Protein AF-A0A7Y5CW93-F1 (afdb_monomer_lite)

Foldseek 3Di:
DVVVVVVVVVVVVVVQAQFQVLLLVLLVLLLVLLVCQLPVCCVPPVVVLVVVCVVDVPPSVPDDPVRSVVVNVVSNVVSVVSNVVSVVSRVCRNGVVDDDPVVLVVQLCVLQVVLVVCCVVPVPPDCSSVSSNSSSVSSVVD

Secondary structure (DSSP, 8-state):
-HHHHHHHHHHHHHHTT---HHHHHHHHHHHHHHHHHHHHHIIIIIHHHHHHHHH-TTTTTTS-HHHHHHHHHHHHHHHHHHHHHHHHHHHHHH-TT---HHHHHHHHHHHHHHHHHHHHHHTT-STHHHHHHHHHHHHHH-

pLDDT: mean 85.96, std 14.73, range [50.88, 98.44]

Sequence (142 aa):
MGLLLTHEAANARWRASSMNSLLLAASVAAAVLGIAHSIIGDLLIFKPLRQKQAENDDALRILSRRRWAAIWSTWHLLTIFGFGIAGVLFVLALNPAATYPDLKLPLVAAFAIGGVFWVYGTAGKHPAWIILLGIAALLWQA

Radius of gyration: 21.57 Å; chains: 1; bounding box: 55×24×68 Å

Structure (mmCIF, N/CA/C/O backbone):
data_AF-A0A7Y5CW93-F1
#
_entry.id   AF-A0A7Y5CW93-F1
#
loop_
_atom_site.group_PDB
_atom_site.id
_atom_site.type_symbol
_atom_site.label_atom_id
_atom_site.label_alt_id
_atom_site.label_comp_id
_atom_site.label_asym_id
_atom_site.label_entity_id
_atom_site.label_seq_id
_atom_site.pdbx_PDB_ins_code
_atom_site.Cartn_x
_atom_site.Cartn_y
_atom_site.Cartn_z
_atom_site.occupancy
_atom_site.B_iso_or_equiv
_atom_site.auth_seq_id
_atom_site.auth_comp_id
_atom_site.auth_asym_id
_atom_site.auth_atom_id
_atom_site.pdbx_PDB_model_num
ATOM 1 N N . MET A 1 1 ? 34.605 4.562 -39.626 1.00 55.25 1 MET A N 1
ATOM 2 C CA . MET A 1 1 ? 34.431 3.790 -38.374 1.00 55.25 1 MET A CA 1
ATOM 3 C C . MET A 1 1 ? 33.986 4.649 -37.181 1.00 55.25 1 MET A C 1
ATOM 5 O O . MET A 1 1 ? 33.127 4.197 -36.445 1.00 55.25 1 MET A O 1
ATOM 9 N N . GLY A 1 2 ? 34.475 5.888 -37.002 1.00 55.47 2 GLY A N 1
ATOM 10 C CA . GLY A 1 2 ? 34.081 6.752 -35.867 1.00 55.47 2 GLY A CA 1
ATOM 11 C C . GLY A 1 2 ? 32.647 7.315 -35.884 1.00 55.47 2 GLY A C 1
ATOM 12 O O . GLY A 1 2 ? 32.086 7.556 -34.823 1.00 55.47 2 GLY A O 1
ATOM 13 N N . LEU A 1 3 ? 32.023 7.471 -37.060 1.00 55.22 3 LEU A N 1
ATOM 14 C CA . LEU A 1 3 ? 30.657 8.017 -37.184 1.00 55.22 3 LEU A CA 1
ATOM 15 C C . LEU A 1 3 ? 29.549 7.015 -36.792 1.00 55.22 3 LEU A C 1
ATOM 17 O O . LEU A 1 3 ? 28.457 7.419 -36.414 1.00 55.22 3 LEU A O 1
ATOM 21 N N . LEU A 1 4 ? 29.827 5.708 -36.871 1.00 56.00 4 LEU A N 1
ATOM 22 C CA . LEU A 1 4 ? 28.892 4.656 -36.443 1.00 56.00 4 LEU A CA 1
ATOM 23 C C . LEU A 1 4 ? 28.842 4.545 -34.910 1.00 56.00 4 LEU A C 1
ATOM 25 O O . LEU A 1 4 ? 27.767 4.384 -34.340 1.00 56.00 4 LEU A O 1
ATOM 29 N N . LEU A 1 5 ? 29.985 4.745 -34.242 1.00 57.53 5 LEU A N 1
ATOM 30 C CA . LEU A 1 5 ? 30.100 4.691 -32.781 1.00 57.53 5 LEU A CA 1
ATOM 31 C C . LEU A 1 5 ? 29.331 5.826 -32.080 1.00 57.53 5 LEU A C 1
ATOM 33 O O . LEU A 1 5 ? 28.777 5.623 -31.001 1.00 57.53 5 LEU A O 1
ATOM 37 N N . THR A 1 6 ? 29.249 7.016 -32.685 1.00 60.75 6 THR A N 1
ATOM 38 C CA . THR A 1 6 ? 28.519 8.155 -32.100 1.00 60.75 6 THR A CA 1
ATOM 39 C C . THR A 1 6 ? 27.004 8.020 -32.241 1.00 60.75 6 THR A C 1
ATOM 41 O O . THR A 1 6 ? 26.276 8.399 -31.323 1.00 60.75 6 THR A O 1
ATOM 44 N N . HIS A 1 7 ? 26.515 7.441 -33.342 1.00 55.84 7 HIS A N 1
ATOM 45 C CA . HIS A 1 7 ? 25.090 7.160 -33.522 1.00 55.84 7 HIS A CA 1
ATOM 46 C C . HIS A 1 7 ? 24.601 6.032 -32.606 1.00 55.84 7 HIS A C 1
ATOM 48 O O . HIS A 1 7 ? 23.519 6.155 -32.034 1.00 55.84 7 HIS A O 1
ATOM 54 N N . GLU A 1 8 ? 25.391 4.977 -32.389 1.00 55.97 8 GLU A N 1
ATOM 55 C CA . GLU A 1 8 ? 25.050 3.930 -31.415 1.00 55.97 8 GLU A CA 1
ATOM 56 C C . GLU A 1 8 ? 25.049 4.453 -29.974 1.00 55.97 8 GLU A C 1
ATOM 58 O O . GLU A 1 8 ? 24.104 4.187 -29.233 1.00 55.97 8 GLU A O 1
ATOM 63 N N . ALA A 1 9 ? 26.035 5.270 -29.592 1.00 58.19 9 ALA A N 1
ATOM 64 C CA . ALA A 1 9 ? 26.090 5.880 -28.263 1.00 58.19 9 ALA A CA 1
ATOM 65 C C . ALA A 1 9 ? 24.943 6.880 -28.017 1.00 58.19 9 ALA A C 1
ATOM 67 O O . ALA A 1 9 ? 24.362 6.915 -26.931 1.00 58.19 9 ALA A O 1
ATOM 68 N N . ALA A 1 10 ? 24.569 7.673 -29.028 1.00 56.56 10 ALA A N 1
ATOM 69 C CA . ALA A 1 10 ? 23.422 8.572 -28.945 1.00 56.56 10 ALA A CA 1
ATOM 70 C C . ALA A 1 10 ? 22.101 7.792 -28.848 1.00 56.56 10 ALA A C 1
ATOM 72 O O . ALA A 1 10 ? 21.273 8.097 -27.993 1.00 56.56 10 ALA A O 1
ATOM 73 N N . ASN A 1 11 ? 21.926 6.742 -29.655 1.00 55.16 11 ASN A N 1
ATOM 74 C CA . ASN A 1 11 ? 20.743 5.880 -29.612 1.00 55.16 11 ASN A CA 1
ATOM 75 C C . ASN A 1 11 ? 20.630 5.100 -28.290 1.00 55.16 11 ASN A C 1
ATOM 77 O O . ASN A 1 11 ? 19.526 4.932 -27.774 1.00 55.16 11 ASN A O 1
ATOM 81 N N . ALA A 1 12 ? 21.751 4.670 -27.705 1.00 54.34 12 ALA A N 1
ATOM 82 C CA . ALA A 1 12 ? 21.791 4.065 -26.374 1.00 54.34 12 ALA A CA 1
ATOM 83 C C . ALA A 1 12 ? 21.365 5.059 -25.279 1.00 54.34 12 ALA A C 1
ATOM 85 O O . ALA A 1 12 ? 20.609 4.694 -24.382 1.00 54.34 12 ALA A O 1
ATOM 86 N N . ARG A 1 13 ? 21.763 6.334 -25.391 1.00 52.81 13 ARG A N 1
ATOM 87 C CA . ARG A 1 13 ? 21.384 7.399 -24.448 1.00 52.81 13 ARG A CA 1
ATOM 88 C C . ARG A 1 13 ? 19.885 7.730 -24.476 1.00 52.81 13 ARG A C 1
ATOM 90 O O . ARG A 1 13 ? 19.312 7.964 -23.419 1.00 52.81 13 ARG A O 1
ATOM 97 N N . TRP A 1 14 ? 19.239 7.707 -25.646 1.00 52.69 14 TRP A N 1
ATOM 98 C CA . TRP A 1 14 ? 17.784 7.916 -25.770 1.00 52.69 14 TRP A CA 1
ATOM 99 C C . TRP A 1 14 ? 16.955 6.681 -25.376 1.00 52.69 14 TRP A C 1
ATOM 101 O O . TRP A 1 14 ? 15.855 6.815 -24.847 1.00 52.69 14 TRP A O 1
ATOM 111 N N . ARG A 1 15 ? 17.481 5.465 -25.580 1.00 51.09 15 ARG A N 1
ATOM 112 C CA . ARG A 1 15 ? 16.871 4.228 -25.049 1.00 51.09 15 ARG A CA 1
ATOM 113 C C . ARG A 1 15 ? 16.993 4.129 -23.526 1.00 51.09 15 ARG A C 1
ATOM 115 O O . ARG A 1 15 ? 16.114 3.569 -22.884 1.00 51.09 15 ARG A O 1
ATOM 122 N N . ALA A 1 16 ? 18.042 4.713 -22.948 1.00 52.28 16 ALA A N 1
ATOM 123 C CA . ALA A 1 16 ? 18.225 4.797 -21.502 1.00 52.28 16 ALA A CA 1
ATOM 124 C C . ALA A 1 16 ? 17.276 5.799 -20.811 1.00 52.28 16 ALA A C 1
ATOM 126 O O . ALA A 1 16 ? 17.169 5.773 -19.589 1.00 52.28 16 ALA A O 1
ATOM 127 N N . SER A 1 17 ? 16.583 6.673 -21.554 1.00 56.28 17 SER A N 1
ATOM 128 C CA . SER A 1 17 ? 15.804 7.781 -20.977 1.00 56.28 17 SER A CA 1
ATOM 129 C C . SER A 1 17 ? 14.296 7.539 -20.853 1.00 56.28 17 SER A C 1
ATOM 131 O O . SER A 1 17 ? 13.582 8.416 -20.371 1.00 56.28 17 SER A O 1
ATOM 133 N N . SER A 1 18 ? 13.769 6.391 -21.285 1.00 70.00 18 SER A N 1
ATOM 134 C CA . SER A 1 18 ? 12.336 6.101 -21.149 1.00 70.00 18 SER A CA 1
ATOM 135 C C . SER A 1 18 ? 12.049 5.424 -19.809 1.00 70.00 18 SER A C 1
ATOM 137 O O . SER A 1 18 ? 12.299 4.229 -19.666 1.00 70.00 18 SER A O 1
ATOM 139 N N . MET A 1 19 ? 11.521 6.180 -18.839 1.00 82.06 19 MET A N 1
ATOM 140 C CA . MET A 1 19 ? 11.039 5.640 -17.558 1.00 82.06 19 MET A CA 1
ATOM 141 C C . MET A 1 19 ? 10.114 4.437 -17.780 1.00 82.06 19 MET A C 1
ATOM 143 O O . MET A 1 19 ? 9.292 4.447 -18.701 1.00 82.06 19 MET A O 1
ATOM 147 N N . ASN A 1 20 ? 10.193 3.425 -16.915 1.00 91.50 20 ASN A N 1
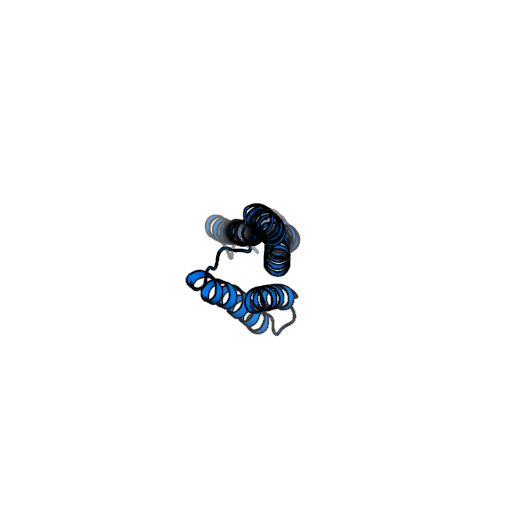ATOM 148 C CA . ASN A 1 20 ? 9.257 2.305 -16.968 1.00 91.50 20 ASN A CA 1
ATOM 149 C C . ASN A 1 20 ? 7.871 2.787 -16.498 1.00 91.50 20 ASN A C 1
ATOM 151 O O . ASN A 1 20 ? 7.622 2.975 -15.305 1.00 91.50 20 ASN A O 1
ATOM 155 N N . SER A 1 21 ? 6.973 3.014 -17.458 1.00 93.56 21 SER A N 1
ATOM 156 C CA . SER A 1 21 ? 5.640 3.575 -17.221 1.00 93.56 21 SER A CA 1
ATOM 157 C C . SER A 1 21 ? 4.749 2.668 -16.370 1.00 93.56 21 SER A C 1
ATOM 159 O O . SER A 1 21 ? 3.934 3.178 -15.602 1.00 93.56 21 SER A O 1
ATOM 161 N N . LEU A 1 22 ? 4.929 1.345 -16.445 1.00 95.06 22 LEU A N 1
ATOM 162 C CA . LEU A 1 22 ? 4.184 0.377 -15.637 1.00 95.06 22 LEU A CA 1
ATOM 163 C C . LEU A 1 22 ? 4.616 0.434 -14.168 1.00 95.06 22 LEU A C 1
ATOM 165 O O . LEU A 1 22 ? 3.762 0.504 -13.284 1.00 95.06 22 LEU A O 1
ATOM 169 N N . LEU A 1 23 ? 5.927 0.490 -13.900 1.00 95.25 23 LEU A N 1
ATOM 170 C CA . LEU A 1 23 ? 6.455 0.681 -12.543 1.00 95.25 23 LEU A CA 1
ATOM 171 C C . LEU A 1 23 ? 6.063 2.043 -11.967 1.00 95.25 23 LEU A C 1
ATOM 173 O O . LEU A 1 23 ? 5.707 2.135 -10.792 1.00 95.25 23 LEU A O 1
ATOM 177 N N . LEU A 1 24 ? 6.067 3.093 -12.792 1.00 96.62 24 LEU A N 1
ATOM 178 C CA . LEU A 1 24 ? 5.610 4.416 -12.376 1.00 96.62 24 LEU A CA 1
ATOM 179 C C . LEU A 1 24 ? 4.121 4.399 -12.008 1.00 96.62 24 LEU A C 1
ATOM 181 O O . LEU A 1 24 ? 3.744 4.914 -10.957 1.00 96.62 24 LEU A O 1
ATOM 185 N N . ALA A 1 25 ? 3.277 3.774 -12.832 1.00 97.44 25 ALA A N 1
ATOM 186 C CA . ALA A 1 25 ? 1.855 3.626 -12.542 1.00 97.44 25 ALA A CA 1
ATOM 187 C C . ALA A 1 25 ? 1.624 2.826 -11.249 1.00 97.44 25 ALA A C 1
ATOM 189 O O . ALA A 1 25 ? 0.827 3.241 -10.408 1.00 97.44 25 ALA A O 1
ATOM 190 N N . ALA A 1 26 ? 2.366 1.731 -11.046 1.00 97.50 26 ALA A N 1
ATOM 191 C CA . ALA A 1 26 ? 2.312 0.932 -9.823 1.00 97.50 26 ALA A CA 1
ATOM 192 C C . ALA A 1 26 ? 2.742 1.744 -8.588 1.00 97.50 26 ALA A C 1
ATOM 194 O O . ALA A 1 26 ? 2.074 1.696 -7.555 1.00 97.50 26 ALA A O 1
ATOM 195 N N . SER A 1 27 ? 3.807 2.543 -8.707 1.00 97.94 27 SER A N 1
ATOM 196 C CA . SER A 1 27 ? 4.274 3.465 -7.667 1.00 97.94 27 SER A CA 1
ATOM 197 C C . SER A 1 27 ? 3.201 4.485 -7.283 1.00 97.94 27 SER A C 1
ATOM 199 O O . SER A 1 27 ? 2.903 4.665 -6.102 1.00 97.94 27 SER A O 1
ATOM 201 N N . VAL A 1 28 ? 2.600 5.154 -8.271 1.00 98.12 28 VAL A N 1
ATOM 202 C CA . VAL A 1 28 ? 1.550 6.156 -8.035 1.00 98.12 28 VAL A CA 1
ATOM 203 C C . VAL A 1 28 ? 0.325 5.508 -7.394 1.00 98.12 28 VAL A C 1
ATOM 205 O O . VAL A 1 28 ? -0.187 6.023 -6.402 1.00 98.12 28 VAL A O 1
ATOM 208 N N . ALA A 1 29 ? -0.113 4.355 -7.901 1.00 97.88 29 ALA A N 1
ATOM 209 C CA . ALA A 1 29 ? -1.236 3.619 -7.333 1.00 97.88 29 ALA A CA 1
ATOM 210 C C . ALA A 1 29 ? -0.975 3.201 -5.875 1.00 97.88 29 ALA A C 1
ATOM 212 O O . ALA A 1 29 ? -1.852 3.372 -5.028 1.00 97.88 29 ALA A O 1
ATOM 213 N N . ALA A 1 30 ? 0.233 2.722 -5.554 1.00 97.81 30 ALA A N 1
ATOM 214 C CA . ALA A 1 30 ? 0.625 2.378 -4.187 1.00 97.81 30 ALA A CA 1
ATOM 215 C C . ALA A 1 30 ? 0.627 3.604 -3.255 1.00 97.81 30 ALA A C 1
ATOM 217 O O . ALA A 1 30 ? 0.123 3.526 -2.134 1.00 97.81 30 ALA A O 1
ATOM 218 N N . ALA A 1 31 ? 1.126 4.753 -3.726 1.00 97.81 31 ALA A N 1
ATOM 219 C CA . ALA A 1 31 ? 1.115 5.997 -2.959 1.00 97.81 31 ALA A CA 1
ATOM 220 C C . ALA A 1 31 ? -0.318 6.490 -2.691 1.00 97.81 31 ALA A C 1
ATOM 222 O O . ALA A 1 31 ? -0.665 6.804 -1.553 1.00 97.81 31 ALA A O 1
ATOM 223 N N . VAL A 1 32 ? -1.177 6.498 -3.717 1.00 96.81 32 VAL A N 1
ATOM 224 C CA . VAL A 1 32 ? -2.595 6.872 -3.587 1.00 96.81 32 VAL A CA 1
ATOM 225 C C . VAL A 1 32 ? -3.322 5.934 -2.626 1.00 96.81 32 VAL A C 1
ATOM 227 O O . VAL A 1 32 ? -4.081 6.403 -1.778 1.00 96.81 32 VAL A O 1
ATOM 230 N N . LEU A 1 33 ? -3.062 4.626 -2.704 1.00 96.06 33 LEU A N 1
ATOM 231 C CA . LEU A 1 33 ? -3.624 3.653 -1.772 1.00 96.06 33 LEU A CA 1
ATOM 232 C C . LEU A 1 33 ? -3.205 3.949 -0.325 1.00 96.06 33 LEU A C 1
ATOM 234 O O . LEU A 1 33 ? -4.052 3.900 0.564 1.00 96.06 33 LEU A O 1
ATOM 238 N N . GLY A 1 34 ? -1.936 4.294 -0.088 1.00 94.75 34 GLY A N 1
ATOM 239 C CA . GLY A 1 34 ? -1.444 4.700 1.231 1.00 94.75 34 GLY A CA 1
ATOM 240 C C . GLY A 1 34 ? -2.145 5.954 1.764 1.00 94.75 34 GLY A C 1
ATOM 241 O O . GLY A 1 34 ? -2.611 5.968 2.904 1.00 94.75 34 GLY A O 1
ATOM 242 N N . ILE A 1 35 ? -2.300 6.985 0.925 1.00 94.75 35 ILE A N 1
ATOM 243 C CA . ILE A 1 35 ? -3.036 8.213 1.275 1.00 94.75 35 ILE A CA 1
ATOM 244 C C . ILE A 1 35 ? -4.483 7.878 1.647 1.00 94.75 35 ILE A C 1
ATOM 246 O O . ILE A 1 35 ? -4.963 8.284 2.707 1.00 94.75 35 ILE A O 1
ATOM 250 N N . ALA A 1 36 ? -5.166 7.111 0.794 1.00 94.56 36 ALA A N 1
ATOM 251 C CA . ALA A 1 36 ? -6.544 6.700 1.015 1.00 94.56 36 ALA A CA 1
ATOM 252 C C . ALA A 1 36 ? -6.683 5.887 2.308 1.00 94.56 36 ALA A C 1
ATOM 254 O O . ALA A 1 36 ? -7.570 6.178 3.104 1.00 94.56 36 ALA A O 1
ATOM 255 N N . HIS A 1 37 ? -5.788 4.928 2.562 1.00 92.88 37 HIS A N 1
ATOM 256 C CA . HIS A 1 37 ? -5.790 4.132 3.788 1.00 92.88 37 HIS A CA 1
ATOM 257 C C . HIS A 1 37 ? -5.701 5.034 5.024 1.00 92.88 37 HIS A C 1
ATOM 259 O O . HIS A 1 37 ? -6.573 4.969 5.889 1.00 92.88 37 HIS A O 1
ATOM 265 N N . SER A 1 38 ? -4.724 5.942 5.072 1.00 93.62 38 SER A N 1
ATOM 266 C CA . SER A 1 38 ? -4.512 6.834 6.216 1.00 93.62 38 SER A CA 1
ATOM 267 C C . SER A 1 38 ? -5.684 7.795 6.455 1.00 93.62 38 SER A C 1
ATOM 269 O O . SER A 1 38 ? -6.203 7.866 7.568 1.00 93.62 38 SER A O 1
ATOM 271 N N . ILE A 1 39 ? -6.143 8.497 5.411 1.00 94.75 39 ILE A N 1
ATOM 272 C CA . ILE A 1 39 ? -7.178 9.536 5.537 1.00 94.75 39 ILE A CA 1
ATOM 273 C C . ILE A 1 39 ? -8.557 8.916 5.779 1.00 94.75 39 ILE A C 1
ATOM 275 O O . ILE A 1 39 ? -9.257 9.306 6.713 1.00 94.75 39 ILE A O 1
ATOM 279 N N . ILE A 1 40 ? -8.962 7.949 4.952 1.00 92.56 40 ILE A N 1
ATOM 280 C CA . ILE A 1 40 ? -10.309 7.366 5.026 1.00 92.56 40 ILE A CA 1
ATOM 281 C C . ILE A 1 40 ? -10.477 6.599 6.337 1.00 92.56 40 ILE A C 1
ATOM 283 O O . ILE A 1 40 ? -11.520 6.706 6.977 1.00 92.56 40 ILE A O 1
ATOM 287 N N . GLY A 1 41 ? -9.449 5.872 6.779 1.00 88.19 41 GLY A N 1
ATOM 288 C CA . GLY A 1 41 ? -9.492 5.164 8.054 1.00 88.19 41 GLY A CA 1
ATOM 289 C C . GLY A 1 41 ? -9.652 6.088 9.252 1.00 88.19 41 GLY A C 1
ATOM 290 O O . GLY A 1 41 ? -10.493 5.832 10.115 1.00 88.19 41 GLY A O 1
ATOM 291 N N . ASP A 1 42 ? -8.894 7.187 9.302 1.00 92.88 42 ASP A N 1
ATOM 292 C CA . ASP A 1 42 ? -9.021 8.133 10.412 1.00 92.88 42 ASP A CA 1
ATOM 293 C C . ASP A 1 42 ? -10.399 8.807 10.418 1.00 92.88 42 ASP A C 1
ATOM 295 O O . ASP A 1 42 ? -11.043 8.872 11.464 1.00 92.88 42 ASP A O 1
ATOM 299 N N . LEU A 1 43 ? -10.912 9.206 9.251 1.00 92.94 43 LEU A N 1
ATOM 300 C CA . LEU A 1 43 ? -12.218 9.859 9.137 1.00 92.94 43 LEU A CA 1
ATOM 301 C C . LEU A 1 43 ? -13.405 8.931 9.420 1.00 92.94 43 LEU A C 1
ATOM 303 O O . LEU A 1 43 ? -14.353 9.363 10.074 1.00 92.94 43 LEU A O 1
ATOM 307 N N . LEU A 1 44 ? -13.382 7.690 8.925 1.00 90.12 44 LEU A N 1
ATOM 308 C CA . LEU A 1 44 ? -14.526 6.774 9.014 1.00 90.12 44 LEU A CA 1
ATOM 309 C C . LEU A 1 44 ? -14.507 5.891 10.262 1.00 90.12 44 LEU A C 1
ATOM 311 O O . LEU A 1 44 ? -15.570 5.506 10.745 1.00 90.12 44 LEU A O 1
ATOM 315 N N . ILE A 1 45 ? -13.325 5.551 10.781 1.00 88.56 45 ILE A N 1
ATOM 316 C CA . ILE A 1 45 ? -13.183 4.586 11.877 1.00 88.56 45 ILE A CA 1
ATOM 317 C C . ILE A 1 45 ? -12.746 5.308 13.146 1.00 88.56 45 ILE A C 1
ATOM 319 O O . ILE A 1 45 ? -13.475 5.339 14.136 1.00 88.56 45 ILE A O 1
ATOM 323 N N . PHE A 1 46 ? -11.564 5.921 13.141 1.00 89.06 46 PHE A N 1
ATOM 324 C CA . PHE A 1 46 ? -10.947 6.362 14.391 1.00 89.06 46 PHE A CA 1
ATOM 325 C C . PHE A 1 46 ? -11.554 7.642 14.958 1.00 89.06 46 PHE A C 1
ATOM 327 O O . PHE A 1 46 ? -11.751 7.731 16.171 1.00 89.06 46 PHE A O 1
ATOM 334 N N . LYS A 1 47 ? -11.888 8.626 14.119 1.00 88.38 47 LYS A N 1
ATOM 335 C CA . LYS A 1 47 ? -12.507 9.880 14.557 1.00 88.38 47 LYS A CA 1
ATOM 336 C C . LYS A 1 47 ? -13.894 9.652 15.182 1.00 88.38 47 LYS A C 1
ATOM 338 O O . LYS A 1 47 ? -14.062 10.095 16.320 1.00 88.38 47 LYS A O 1
ATOM 343 N N . PRO A 1 48 ? -14.839 8.917 14.558 1.00 87.06 48 PRO A N 1
ATOM 344 C CA . PRO A 1 48 ? -16.140 8.650 15.173 1.00 87.06 48 PRO A CA 1
ATOM 345 C C . PRO A 1 48 ? -16.029 7.827 16.459 1.00 87.06 48 PRO A C 1
ATOM 347 O O . PRO A 1 48 ? -16.730 8.101 17.430 1.00 87.06 48 PRO A O 1
ATOM 350 N N . LEU A 1 49 ? -15.123 6.842 16.507 1.00 82.12 49 LEU A N 1
ATOM 351 C CA . LEU A 1 49 ? -14.915 6.031 17.712 1.00 82.12 49 LEU A CA 1
ATOM 352 C C . LEU A 1 49 ? -14.365 6.856 18.880 1.00 82.12 49 LEU A C 1
ATOM 354 O O . LEU A 1 49 ? -14.810 6.681 20.010 1.00 82.12 49 LEU A O 1
ATOM 358 N N . ARG A 1 50 ? -13.438 7.779 18.611 1.00 83.62 50 ARG A N 1
ATOM 359 C CA . ARG A 1 50 ? -12.863 8.681 19.619 1.00 83.62 50 ARG A CA 1
ATOM 360 C C . ARG A 1 50 ? -13.902 9.650 20.180 1.00 83.62 50 ARG A C 1
ATOM 362 O O . ARG A 1 50 ? -13.904 9.897 21.379 1.00 83.62 50 ARG A O 1
ATOM 369 N N . GLN A 1 51 ? -14.775 10.176 19.318 1.00 83.12 51 GLN A N 1
ATOM 370 C CA . GLN A 1 51 ? -15.888 11.039 19.727 1.00 83.12 51 GLN A CA 1
ATOM 371 C C . GLN A 1 51 ? -16.856 10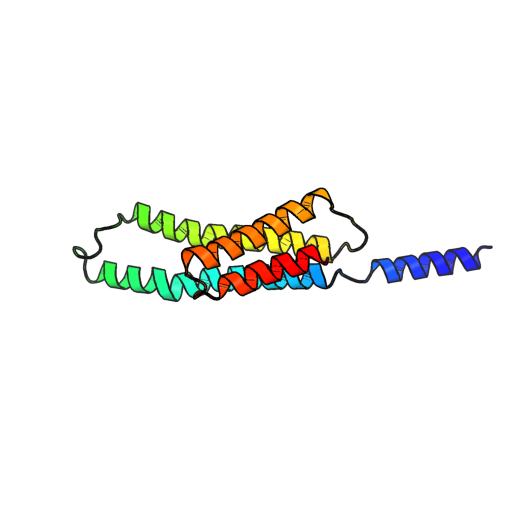.275 20.633 1.00 83.12 51 GLN A C 1
ATOM 373 O O . GLN A 1 51 ? -17.102 10.698 21.757 1.00 83.12 51 GLN A O 1
ATOM 378 N N . LYS A 1 52 ? -17.293 9.081 20.215 1.00 77.50 52 LYS A N 1
ATOM 379 C CA . LYS A 1 52 ? -18.188 8.256 21.034 1.00 77.50 52 LYS A CA 1
ATOM 380 C C . LYS A 1 52 ? -17.556 7.807 22.358 1.00 77.50 52 LYS A C 1
ATOM 382 O O . LYS A 1 52 ? -18.265 7.727 23.355 1.00 77.50 52 LYS A O 1
ATOM 387 N N . GLN A 1 53 ? -16.249 7.519 22.391 1.00 74.06 53 GLN A N 1
ATOM 388 C CA . GLN A 1 53 ? -15.533 7.190 23.635 1.00 74.06 53 GLN A CA 1
ATOM 389 C C . GLN A 1 53 ? -15.514 8.361 24.619 1.00 74.06 53 GLN A C 1
ATOM 391 O O . GLN A 1 53 ? -15.608 8.134 25.817 1.00 74.06 53 GLN A O 1
ATOM 396 N N . ALA A 1 54 ? -15.395 9.596 24.127 1.00 72.44 54 ALA A N 1
ATOM 397 C CA . ALA A 1 54 ? -15.438 10.783 24.975 1.00 72.44 54 ALA A CA 1
ATOM 398 C C . ALA A 1 54 ? -16.846 11.055 25.539 1.00 72.44 54 ALA A C 1
ATOM 400 O O . ALA A 1 54 ? -16.965 11.645 26.607 1.00 72.44 54 ALA A O 1
ATOM 401 N N . GLU A 1 55 ? -17.897 10.630 24.831 1.00 74.38 55 GLU A N 1
ATOM 402 C CA . GLU A 1 55 ? -19.302 10.846 25.207 1.00 74.38 55 GLU A CA 1
ATOM 403 C C . GLU A 1 55 ? -19.881 9.751 26.124 1.00 74.38 55 GLU A C 1
ATOM 405 O O . GLU A 1 55 ? -20.784 10.034 26.905 1.00 74.38 55 GLU A O 1
ATOM 410 N N . ASN A 1 56 ? -19.398 8.504 26.039 1.00 65.50 56 ASN A N 1
ATOM 411 C CA . ASN A 1 56 ? -19.905 7.358 26.808 1.00 65.50 56 ASN A CA 1
ATOM 412 C C . ASN A 1 56 ? -18.752 6.487 27.339 1.00 65.50 56 ASN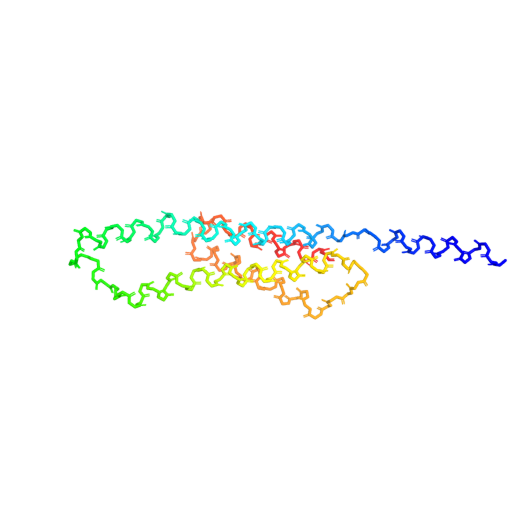 A C 1
ATOM 414 O O . ASN A 1 56 ? -18.358 5.503 26.702 1.00 65.50 56 ASN A O 1
ATOM 418 N N . ASP A 1 57 ? -18.238 6.836 28.521 1.00 61.12 57 ASP A N 1
ATOM 419 C CA . ASP A 1 57 ? -17.072 6.191 29.152 1.00 61.12 57 ASP A CA 1
ATOM 420 C C . ASP A 1 57 ? -17.304 4.684 29.442 1.00 61.12 57 ASP A C 1
ATOM 422 O O . ASP A 1 57 ? -16.403 3.854 29.299 1.00 61.12 57 ASP A O 1
ATOM 426 N N . ASP A 1 58 ? -18.549 4.284 29.732 1.00 60.25 58 ASP A N 1
ATOM 427 C CA . ASP A 1 58 ? -18.884 2.891 30.065 1.00 60.25 58 ASP A CA 1
ATOM 428 C C . ASP A 1 58 ? -19.169 1.995 28.843 1.00 60.25 58 ASP A C 1
ATOM 430 O O . ASP A 1 58 ? -18.816 0.813 28.843 1.00 60.25 58 ASP A O 1
ATOM 434 N N . ALA A 1 59 ? -19.759 2.527 27.764 1.00 50.88 59 ALA A N 1
ATOM 435 C CA . ALA A 1 59 ? -20.226 1.717 26.627 1.00 50.88 59 ALA A CA 1
ATOM 436 C C . ALA A 1 59 ? -19.110 1.314 25.639 1.00 50.88 59 ALA A C 1
ATOM 438 O O . ALA A 1 59 ? -19.252 0.338 24.902 1.00 50.88 59 ALA A O 1
ATOM 439 N N . LEU A 1 60 ? -17.982 2.038 25.621 1.00 56.19 60 LEU A N 1
ATOM 440 C CA . LEU A 1 60 ? -16.832 1.765 24.741 1.00 56.19 60 LEU A CA 1
ATOM 441 C C . LEU A 1 60 ? -15.588 1.256 25.484 1.00 56.19 60 LEU A C 1
ATOM 443 O O . LEU A 1 60 ? -14.507 1.147 24.895 1.00 56.19 60 LEU A O 1
ATOM 447 N N . ARG A 1 61 ? -15.745 0.833 26.745 1.00 63.00 61 ARG A N 1
ATOM 448 C CA . ARG A 1 61 ? -14.687 0.234 27.580 1.00 63.00 61 ARG A CA 1
ATOM 449 C C . ARG A 1 61 ? -14.189 -1.143 27.109 1.00 63.00 61 ARG A C 1
ATOM 451 O O . ARG A 1 61 ? -13.426 -1.799 27.815 1.00 63.00 61 ARG A O 1
ATOM 458 N N . ILE A 1 62 ? -14.583 -1.581 25.910 1.00 66.75 62 ILE A N 1
ATOM 459 C CA . ILE A 1 62 ? -14.163 -2.842 25.278 1.00 66.75 62 ILE A CA 1
ATOM 460 C C . ILE A 1 62 ? -12.655 -2.826 24.961 1.00 66.75 62 ILE A C 1
ATOM 462 O O . ILE A 1 62 ? -11.987 -3.860 25.032 1.00 66.75 62 ILE A O 1
ATOM 466 N N . LEU A 1 63 ? -12.084 -1.653 24.655 1.00 73.94 63 LEU A N 1
ATOM 467 C CA . LEU A 1 63 ? -10.659 -1.496 24.361 1.00 73.94 63 LEU A CA 1
ATOM 468 C C . LEU A 1 63 ? -10.010 -0.433 25.250 1.00 73.94 63 LEU A C 1
ATOM 470 O O . LEU A 1 63 ? -10.382 0.736 25.219 1.00 73.94 63 LEU A O 1
ATOM 474 N N . SER A 1 64 ? -8.968 -0.823 25.990 1.00 81.75 64 SER A N 1
ATOM 475 C CA . SER A 1 64 ? -8.155 0.139 26.735 1.00 81.75 64 SER A CA 1
ATOM 476 C C . SER A 1 64 ? -7.482 1.141 25.792 1.00 81.75 64 SER A C 1
ATOM 478 O O . SER A 1 64 ? -7.123 0.803 24.659 1.00 81.75 64 SER A O 1
ATOM 480 N N . ARG A 1 65 ? -7.220 2.358 26.287 1.00 81.25 65 ARG A N 1
ATOM 481 C CA . ARG A 1 65 ? -6.543 3.431 25.533 1.00 81.25 65 ARG A CA 1
ATOM 482 C C . ARG A 1 65 ? -5.255 2.963 24.849 1.00 81.25 65 ARG A C 1
ATOM 484 O O . ARG A 1 65 ? -4.970 3.360 23.725 1.00 81.25 65 ARG A O 1
ATOM 491 N N . ARG A 1 66 ? -4.494 2.076 25.505 1.00 85.19 66 ARG A N 1
ATOM 492 C CA . ARG A 1 66 ? -3.262 1.491 24.955 1.00 85.19 66 ARG A CA 1
ATOM 493 C C . ARG A 1 66 ? -3.529 0.583 23.754 1.00 85.19 66 ARG A C 1
ATOM 495 O O . ARG A 1 66 ? -2.822 0.690 22.758 1.00 85.19 66 ARG A O 1
ATOM 502 N N . ARG A 1 67 ? -4.525 -0.306 23.833 1.00 86.50 67 ARG A N 1
ATOM 503 C CA . ARG A 1 67 ? -4.890 -1.185 22.708 1.00 86.50 67 ARG A CA 1
ATOM 504 C C . ARG A 1 67 ? -5.439 -0.369 21.543 1.00 86.50 67 ARG A C 1
ATOM 506 O O . ARG A 1 67 ? -5.107 -0.652 20.401 1.00 86.50 67 ARG A O 1
ATOM 513 N N . TRP A 1 68 ? -6.209 0.676 21.841 1.00 85.50 68 TRP A N 1
ATOM 514 C CA . TRP A 1 68 ? -6.724 1.589 20.827 1.00 85.50 68 TRP A CA 1
ATOM 515 C C . TRP A 1 68 ? -5.582 2.305 20.098 1.00 85.50 68 TRP A C 1
ATOM 517 O O . TRP A 1 68 ? -5.523 2.277 18.872 1.00 85.50 68 TRP A O 1
ATOM 527 N N . ALA A 1 69 ? -4.621 2.853 20.849 1.00 87.69 69 ALA A N 1
ATOM 528 C CA . ALA A 1 69 ? -3.443 3.497 20.276 1.00 87.69 69 ALA A CA 1
ATOM 529 C C . ALA A 1 69 ? -2.616 2.521 19.430 1.00 87.69 69 ALA A C 1
ATOM 531 O O . ALA A 1 69 ? -2.117 2.909 18.385 1.00 87.69 69 ALA A O 1
ATOM 532 N N . ALA A 1 70 ? -2.509 1.251 19.835 1.00 91.31 70 ALA A N 1
ATOM 533 C CA . ALA A 1 70 ? -1.831 0.239 19.033 1.00 91.31 70 ALA A CA 1
ATOM 534 C C . ALA A 1 70 ? -2.527 0.010 17.680 1.00 91.31 70 ALA A C 1
ATOM 536 O O . ALA A 1 70 ? -1.844 0.014 16.664 1.00 91.31 70 ALA A O 1
ATOM 537 N N . ILE A 1 71 ? -3.860 -0.125 17.650 1.00 91.75 71 ILE A N 1
ATOM 538 C CA . ILE A 1 71 ? -4.626 -0.308 16.400 1.00 91.75 71 ILE A CA 1
ATOM 539 C C . ILE A 1 71 ? -4.527 0.931 15.500 1.00 91.75 71 ILE A C 1
ATOM 541 O O . ILE A 1 71 ? -4.345 0.813 14.292 1.00 91.75 71 ILE A O 1
ATOM 545 N N . TRP A 1 72 ? -4.625 2.126 16.084 1.00 92.19 72 TRP A N 1
ATOM 546 C CA . TRP A 1 72 ? -4.460 3.378 15.345 1.00 92.19 72 TRP A CA 1
ATOM 547 C C . TRP A 1 72 ? -3.041 3.511 14.773 1.00 92.19 72 TRP A C 1
ATOM 549 O O . TRP A 1 72 ? -2.859 3.833 13.601 1.00 92.19 72 TRP A O 1
ATOM 559 N N . SER A 1 73 ? -2.017 3.183 15.562 1.00 94.56 73 SER A N 1
ATOM 560 C CA . SER A 1 73 ? -0.628 3.232 15.107 1.00 94.56 73 SER A CA 1
ATOM 561 C C . SER A 1 73 ? -0.334 2.201 14.020 1.00 94.56 73 SER A C 1
ATOM 563 O O . SER A 1 73 ? 0.365 2.534 13.068 1.00 94.56 73 SER A O 1
ATOM 565 N N . THR A 1 74 ? -0.853 0.970 14.109 1.00 94.44 74 THR A N 1
ATOM 566 C CA . THR A 1 74 ? -0.629 -0.044 13.061 1.00 94.44 74 THR A CA 1
ATOM 567 C C . THR A 1 74 ? -1.288 0.342 11.740 1.00 94.44 74 THR A C 1
ATOM 569 O O . THR A 1 74 ? -0.723 0.068 10.683 1.00 94.44 74 THR A O 1
ATOM 572 N N . TRP A 1 75 ? -2.424 1.042 11.793 1.00 93.12 75 TRP A N 1
ATOM 573 C CA . TRP A 1 75 ? -3.090 1.600 10.617 1.00 93.12 75 TRP A CA 1
ATOM 574 C C . TRP A 1 75 ? -2.197 2.598 9.858 1.00 93.12 75 TRP A C 1
ATOM 576 O O . TRP A 1 75 ? -1.979 2.483 8.650 1.00 93.12 75 TRP A O 1
ATOM 586 N N . HIS A 1 76 ? -1.589 3.552 10.568 1.00 95.12 76 HIS A N 1
ATOM 587 C CA . HIS A 1 76 ? -0.671 4.508 9.940 1.00 95.12 76 HIS A CA 1
ATOM 588 C C . HIS A 1 76 ? 0.693 3.896 9.604 1.00 95.12 76 HIS A C 1
ATOM 590 O O . HIS A 1 76 ? 1.292 4.259 8.593 1.00 95.12 76 HIS A O 1
ATOM 596 N N . LEU A 1 77 ? 1.171 2.925 10.384 1.00 96.19 77 LEU A N 1
ATOM 597 C CA . LEU A 1 77 ? 2.422 2.222 10.101 1.00 96.19 77 LEU A CA 1
ATOM 598 C C . LEU A 1 77 ? 2.369 1.498 8.751 1.00 96.19 77 LEU A C 1
ATOM 600 O O . LEU A 1 77 ? 3.325 1.571 7.980 1.00 96.19 77 LEU A O 1
ATOM 604 N N . LEU A 1 78 ? 1.235 0.869 8.422 1.00 94.19 78 LEU A N 1
ATOM 605 C CA . LEU A 1 78 ? 1.044 0.246 7.114 1.00 94.19 78 LEU A CA 1
ATOM 606 C C . LEU A 1 78 ? 1.115 1.273 5.974 1.00 94.19 78 LEU A C 1
ATOM 608 O O . LEU A 1 78 ? 1.688 0.983 4.927 1.00 94.19 78 LEU A O 1
ATOM 612 N N . THR A 1 79 ? 0.607 2.492 6.189 1.00 95.25 79 THR A N 1
ATOM 613 C CA . THR A 1 79 ? 0.746 3.596 5.223 1.00 95.25 79 THR A CA 1
ATOM 614 C C . THR A 1 79 ? 2.212 3.969 5.007 1.00 95.25 79 THR A C 1
ATOM 616 O O . THR A 1 79 ? 2.637 4.142 3.867 1.00 95.25 79 THR A O 1
ATOM 619 N N . ILE A 1 80 ? 2.997 4.067 6.083 1.00 97.25 80 ILE A N 1
ATOM 620 C CA . ILE A 1 80 ? 4.429 4.391 6.009 1.00 97.25 80 ILE A CA 1
ATOM 621 C C . ILE A 1 80 ? 5.172 3.324 5.198 1.00 97.25 80 ILE A C 1
ATOM 623 O O . ILE A 1 80 ? 5.930 3.660 4.288 1.00 97.25 80 ILE A O 1
ATOM 627 N N . PHE A 1 81 ? 4.915 2.041 5.466 1.00 96.31 81 PHE A N 1
ATOM 628 C CA . PHE A 1 81 ? 5.487 0.956 4.666 1.00 96.31 81 PHE A CA 1
ATOM 629 C C . PHE A 1 81 ? 5.006 0.986 3.211 1.00 96.31 81 PHE A C 1
ATOM 631 O O . PHE A 1 81 ? 5.813 0.787 2.307 1.00 96.31 81 PHE A O 1
ATOM 638 N N . GLY A 1 82 ? 3.734 1.312 2.967 1.00 95.50 82 GLY A N 1
ATOM 639 C CA . GLY A 1 82 ? 3.186 1.499 1.622 1.00 95.50 82 GLY A CA 1
ATOM 640 C C . GLY A 1 82 ? 3.905 2.597 0.832 1.00 95.50 82 GLY A C 1
ATOM 641 O O . GLY A 1 82 ? 4.275 2.376 -0.319 1.00 95.50 82 GLY A O 1
ATOM 642 N N . PHE A 1 83 ? 4.190 3.743 1.458 1.00 97.81 83 PHE A N 1
ATOM 643 C CA . PHE A 1 83 ? 5.010 4.796 0.850 1.00 97.81 83 PHE A CA 1
ATOM 644 C C . PHE A 1 83 ? 6.455 4.360 0.620 1.00 97.81 83 PHE A C 1
ATOM 646 O O . PHE A 1 83 ? 7.027 4.705 -0.410 1.00 97.81 83 PHE A O 1
ATOM 653 N N . GLY A 1 84 ? 7.035 3.580 1.535 1.00 97.75 84 GLY A N 1
ATOM 654 C CA . GLY A 1 84 ? 8.353 2.978 1.336 1.00 97.75 84 GLY A CA 1
ATOM 655 C C . GLY A 1 84 ? 8.395 2.107 0.077 1.00 97.75 84 GLY A C 1
ATOM 656 O O . GLY A 1 84 ? 9.274 2.283 -0.764 1.00 97.75 84 GLY A O 1
ATOM 657 N N . ILE A 1 85 ? 7.402 1.230 -0.103 1.00 96.62 85 ILE A N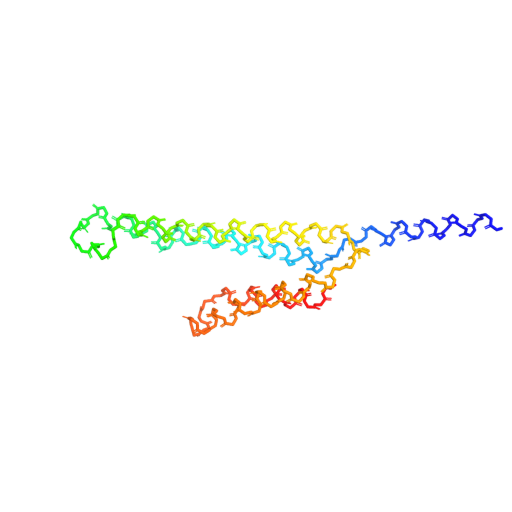 1
ATOM 658 C CA . ILE A 1 85 ? 7.271 0.389 -1.302 1.00 96.62 85 ILE A CA 1
ATOM 659 C C . ILE A 1 85 ? 7.045 1.248 -2.552 1.00 96.62 85 ILE A C 1
ATOM 661 O O . ILE A 1 85 ? 7.689 1.010 -3.569 1.00 96.62 85 ILE A O 1
ATOM 665 N N . ALA A 1 86 ? 6.190 2.273 -2.486 1.00 97.88 86 ALA A N 1
ATOM 666 C CA . ALA A 1 86 ? 5.996 3.207 -3.595 1.00 97.88 86 ALA A CA 1
ATOM 667 C C . ALA A 1 86 ? 7.312 3.905 -3.986 1.00 97.88 86 ALA A C 1
ATOM 669 O O . ALA A 1 86 ? 7.645 3.970 -5.164 1.00 97.88 86 ALA A O 1
ATOM 670 N N . GLY A 1 87 ? 8.108 4.349 -3.009 1.00 97.50 87 GLY A N 1
ATOM 671 C CA . GLY A 1 87 ? 9.430 4.930 -3.240 1.00 97.50 87 GLY A CA 1
ATOM 672 C C . GLY A 1 87 ? 10.394 3.957 -3.920 1.00 97.50 87 GLY A C 1
ATOM 673 O O . GLY A 1 87 ? 11.072 4.341 -4.871 1.00 97.50 87 GLY A O 1
ATOM 674 N N . VAL A 1 88 ? 10.406 2.686 -3.498 1.00 95.31 88 VAL A N 1
ATOM 675 C CA . VAL A 1 88 ? 11.163 1.630 -4.189 1.00 95.31 88 VAL A CA 1
ATOM 676 C C . VAL A 1 88 ? 10.711 1.537 -5.646 1.00 95.31 88 VAL A C 1
ATOM 678 O O . VAL A 1 88 ? 11.537 1.694 -6.537 1.00 95.31 88 VAL A O 1
ATOM 681 N N . LEU A 1 89 ? 9.410 1.370 -5.907 1.00 95.75 89 LEU A N 1
ATOM 682 C CA . LEU A 1 89 ? 8.868 1.265 -7.268 1.00 95.75 89 LEU A CA 1
ATOM 683 C C . LEU A 1 89 ? 9.199 2.486 -8.137 1.00 95.75 89 LEU A C 1
ATOM 685 O O . LEU A 1 89 ? 9.535 2.325 -9.308 1.00 95.75 89 LEU A O 1
ATOM 689 N N . PHE A 1 90 ? 9.159 3.692 -7.567 1.00 96.25 90 PHE A N 1
ATOM 690 C CA . PHE A 1 90 ? 9.541 4.924 -8.252 1.00 96.25 90 PHE A CA 1
ATOM 691 C C . PHE A 1 90 ? 11.015 4.918 -8.670 1.00 96.25 90 PHE A C 1
ATOM 693 O O . PHE A 1 90 ? 11.338 5.238 -9.812 1.00 96.25 90 PHE A O 1
ATOM 700 N N . VAL A 1 91 ? 11.914 4.507 -7.771 1.00 94.19 91 VAL A N 1
ATOM 701 C CA . VAL A 1 91 ? 13.346 4.387 -8.079 1.00 94.19 91 VAL A CA 1
ATOM 702 C C . VAL A 1 91 ? 13.580 3.350 -9.176 1.00 94.19 91 VAL A C 1
ATOM 704 O O . VAL A 1 91 ? 14.347 3.617 -10.100 1.00 94.19 91 VAL A O 1
ATOM 707 N N . LEU A 1 92 ? 12.894 2.203 -9.136 1.00 92.12 92 LEU A N 1
ATOM 708 C CA . LEU A 1 92 ? 12.986 1.206 -10.210 1.00 92.12 92 LEU A CA 1
ATOM 709 C C . LEU A 1 92 ? 12.456 1.770 -11.540 1.00 92.12 92 LEU A C 1
ATOM 711 O O . LEU A 1 92 ? 13.057 1.547 -12.588 1.00 92.12 92 LEU A O 1
ATOM 715 N N . ALA A 1 93 ? 11.381 2.566 -11.508 1.00 93.31 93 ALA A N 1
ATOM 716 C CA . ALA A 1 93 ? 10.812 3.197 -12.698 1.00 93.31 93 ALA A CA 1
ATOM 717 C C . ALA A 1 93 ? 11.779 4.174 -13.388 1.00 93.31 93 ALA A C 1
ATOM 719 O O . ALA A 1 93 ? 11.752 4.302 -14.613 1.00 93.31 93 ALA A O 1
ATOM 720 N N . LEU A 1 94 ? 12.641 4.844 -12.617 1.00 91.62 94 LEU A N 1
ATOM 721 C CA . LEU A 1 94 ? 13.679 5.744 -13.129 1.00 91.62 94 LEU A CA 1
ATOM 722 C C . LEU A 1 94 ? 14.876 5.008 -13.751 1.00 91.62 94 LEU A C 1
ATOM 724 O O . LEU A 1 94 ? 15.664 5.634 -14.453 1.00 91.62 94 LEU A O 1
ATOM 728 N N . ASN A 1 95 ? 15.014 3.699 -13.518 1.00 87.56 95 ASN A N 1
ATOM 729 C CA . ASN A 1 95 ? 16.151 2.890 -13.960 1.00 87.56 95 ASN A CA 1
ATOM 730 C C . ASN A 1 95 ? 15.699 1.745 -14.892 1.00 87.56 95 ASN A C 1
ATOM 732 O O . ASN A 1 95 ? 15.856 0.575 -14.550 1.00 87.56 95 ASN A O 1
ATOM 736 N N . PRO A 1 96 ? 15.167 2.040 -16.094 1.00 74.50 96 PRO A N 1
ATOM 737 C CA . PRO A 1 96 ? 14.549 1.046 -16.984 1.00 74.50 96 PRO A CA 1
ATOM 738 C C . PRO A 1 96 ? 15.512 -0.041 -17.491 1.00 74.50 96 PRO A C 1
ATOM 740 O O . PRO A 1 96 ? 15.069 -1.115 -17.883 1.00 74.50 96 PRO A O 1
ATOM 743 N N . ALA A 1 97 ? 16.822 0.226 -17.497 1.00 73.00 97 ALA A N 1
ATOM 744 C CA . ALA A 1 97 ? 17.839 -0.745 -17.902 1.00 73.00 97 ALA A CA 1
ATOM 745 C C . ALA A 1 97 ? 18.231 -1.717 -16.774 1.00 73.00 97 ALA A C 1
ATOM 747 O O . ALA A 1 97 ? 18.880 -2.732 -17.027 1.00 73.00 97 ALA A O 1
ATOM 748 N N . ALA A 1 98 ? 17.875 -1.406 -15.526 1.00 73.25 98 ALA A N 1
ATOM 749 C CA . ALA A 1 98 ? 18.197 -2.241 -14.384 1.00 73.25 98 ALA A CA 1
ATOM 750 C C . ALA A 1 98 ? 17.136 -3.338 -14.236 1.00 73.25 98 ALA A C 1
ATOM 752 O O . ALA A 1 98 ? 15.940 -3.073 -14.149 1.00 73.25 98 ALA A O 1
ATOM 753 N N . THR A 1 99 ? 17.583 -4.592 -14.235 1.00 73.38 99 THR A N 1
ATOM 754 C CA . THR A 1 99 ? 16.705 -5.747 -14.022 1.00 73.38 99 THR A CA 1
ATOM 755 C C . THR A 1 99 ? 16.739 -6.129 -12.547 1.00 73.38 99 THR A C 1
ATOM 757 O O . THR A 1 99 ? 17.813 -6.226 -11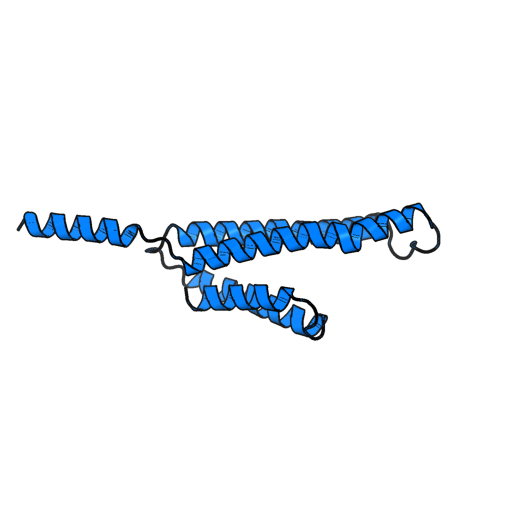.958 1.00 73.38 99 THR A O 1
ATOM 760 N N . TYR A 1 100 ? 15.570 -6.379 -11.960 1.00 79.69 100 TYR A N 1
ATOM 761 C CA . TYR A 1 100 ? 15.422 -6.721 -10.541 1.00 79.69 100 TYR A CA 1
ATOM 762 C C . TYR A 1 100 ? 14.637 -8.031 -10.378 1.00 79.69 100 TYR A C 1
ATOM 764 O O . TYR A 1 100 ? 13.532 -8.025 -9.824 1.00 79.69 100 TYR A O 1
ATOM 772 N N . PRO A 1 101 ? 15.162 -9.160 -10.892 1.00 79.88 101 PRO A N 1
ATOM 773 C CA . PRO A 1 101 ? 14.408 -10.412 -10.941 1.00 79.88 101 PRO A CA 1
ATOM 774 C C . PRO A 1 101 ? 14.028 -10.897 -9.535 1.00 79.88 101 PRO A C 1
ATOM 776 O O . PRO A 1 101 ? 12.911 -11.369 -9.326 1.00 79.88 101 PRO A O 1
ATOM 779 N N . ASP A 1 102 ? 14.902 -10.657 -8.556 1.00 89.31 102 ASP A N 1
ATOM 780 C CA . ASP A 1 102 ? 14.716 -11.090 -7.169 1.00 89.31 102 ASP A CA 1
ATOM 781 C C . ASP A 1 102 ? 13.662 -10.267 -6.407 1.00 89.31 102 ASP A C 1
ATOM 783 O O . ASP A 1 102 ? 13.145 -10.715 -5.386 1.00 89.31 102 ASP A O 1
ATOM 787 N N . LEU A 1 103 ? 13.305 -9.072 -6.900 1.00 90.19 103 LEU A N 1
ATOM 788 C CA . LEU A 1 103 ? 12.297 -8.207 -6.272 1.00 90.19 103 LEU A CA 1
ATOM 789 C C . LEU A 1 103 ? 10.914 -8.340 -6.911 1.00 90.19 103 LEU A C 1
ATOM 791 O O . LEU A 1 103 ? 9.909 -8.110 -6.235 1.00 90.19 103 LEU A O 1
ATOM 795 N N . LYS A 1 104 ? 10.840 -8.732 -8.190 1.00 92.75 104 LYS A N 1
ATOM 796 C CA . LYS A 1 104 ? 9.575 -8.790 -8.935 1.00 92.75 104 LYS A CA 1
ATOM 797 C C . LYS A 1 104 ? 8.562 -9.715 -8.264 1.00 92.75 104 LYS A C 1
ATOM 799 O O . LYS A 1 104 ? 7.451 -9.286 -7.955 1.00 92.75 104 LYS A O 1
ATOM 804 N N . LEU A 1 105 ? 8.940 -10.970 -8.014 1.00 95.56 105 LEU A N 1
ATOM 805 C CA . LEU A 1 105 ? 8.011 -11.963 -7.472 1.00 95.56 105 LEU A CA 1
ATOM 806 C C . LEU A 1 105 ? 7.536 -11.620 -6.045 1.00 95.56 105 LEU A C 1
ATOM 808 O O . LEU A 1 105 ? 6.324 -11.657 -5.832 1.00 95.56 105 LEU A O 1
ATOM 812 N N . PRO A 1 106 ? 8.404 -11.227 -5.088 1.00 96.62 106 PRO A N 1
ATOM 813 C CA . PRO A 1 106 ? 7.950 -10.791 -3.766 1.00 96.62 106 PRO A CA 1
ATOM 814 C C . PRO A 1 106 ? 6.987 -9.600 -3.803 1.00 96.62 106 PRO A C 1
ATOM 816 O O . PRO A 1 106 ? 5.991 -9.607 -3.082 1.00 96.62 106 PRO A O 1
ATOM 819 N N . LEU A 1 107 ? 7.242 -8.600 -4.657 1.00 96.31 107 LEU A N 1
ATOM 820 C CA . LEU A 1 107 ? 6.361 -7.437 -4.789 1.00 96.31 107 LEU A CA 1
ATOM 821 C C . LEU A 1 107 ? 5.000 -7.834 -5.374 1.00 96.31 107 LEU A C 1
ATOM 823 O O . LEU A 1 107 ? 3.968 -7.495 -4.795 1.00 96.31 107 LEU A O 1
ATOM 827 N N . VAL A 1 108 ? 4.981 -8.607 -6.468 1.00 97.62 108 VAL A N 1
ATOM 828 C CA . VAL A 1 108 ? 3.733 -9.129 -7.052 1.00 97.62 108 VAL A CA 1
ATOM 829 C C . VAL A 1 108 ? 2.960 -9.948 -6.019 1.00 97.62 108 VAL A C 1
ATOM 831 O O . VAL A 1 108 ? 1.767 -9.717 -5.829 1.00 97.62 108 VAL A O 1
ATOM 834 N N . ALA A 1 109 ? 3.628 -10.869 -5.321 1.00 98.00 109 ALA A N 1
ATOM 835 C CA . ALA A 1 109 ? 3.002 -11.730 -4.326 1.00 98.00 109 ALA A CA 1
ATOM 836 C C . ALA A 1 109 ? 2.415 -10.924 -3.159 1.00 98.00 109 ALA A C 1
ATOM 838 O O . ALA A 1 109 ? 1.278 -11.176 -2.770 1.00 98.00 109 ALA A O 1
ATOM 839 N N . ALA A 1 110 ? 3.135 -9.927 -2.635 1.00 97.06 110 ALA A N 1
ATOM 840 C CA . ALA A 1 110 ? 2.652 -9.088 -1.540 1.00 97.06 110 ALA A CA 1
ATOM 841 C C . ALA A 1 110 ? 1.342 -8.364 -1.901 1.00 97.06 110 ALA A C 1
ATOM 843 O O . ALA A 1 110 ? 0.370 -8.422 -1.142 1.00 97.06 110 ALA A O 1
ATOM 844 N N . PHE A 1 111 ? 1.280 -7.736 -3.080 1.00 98.06 111 PHE A N 1
ATOM 845 C CA . PHE A 1 111 ? 0.071 -7.053 -3.548 1.00 98.06 111 PHE A CA 1
ATOM 846 C C . PHE A 1 111 ? -1.054 -8.032 -3.920 1.00 98.06 111 PHE A C 1
ATOM 848 O O . PHE A 1 111 ? -2.209 -7.788 -3.571 1.00 98.06 111 PHE A O 1
ATOM 855 N N . ALA A 1 112 ? -0.736 -9.162 -4.560 1.00 98.44 112 ALA A N 1
ATOM 856 C CA . ALA A 1 112 ? -1.721 -10.172 -4.944 1.00 98.44 112 ALA A CA 1
ATOM 857 C C . ALA A 1 112 ? -2.365 -10.844 -3.723 1.00 98.44 112 ALA A C 1
ATOM 859 O O . ALA A 1 112 ? -3.591 -10.880 -3.612 1.00 98.44 112 ALA A O 1
ATOM 860 N N . ILE A 1 113 ? -1.552 -11.317 -2.773 1.00 98.38 113 ILE A N 1
ATOM 861 C CA . ILE A 1 113 ? -2.025 -11.924 -1.522 1.00 98.38 113 ILE A CA 1
ATOM 862 C C . ILE A 1 113 ? -2.833 -10.900 -0.723 1.00 98.38 113 ILE A C 1
ATOM 864 O O . ILE A 1 113 ? -3.916 -11.227 -0.243 1.00 98.38 113 ILE A O 1
ATOM 868 N N . GLY A 1 114 ? -2.365 -9.650 -0.630 1.00 96.38 114 GLY A N 1
ATOM 869 C CA . GLY A 1 114 ? -3.111 -8.572 0.020 1.00 96.38 114 GLY A CA 1
ATOM 870 C C . GLY A 1 114 ? -4.474 -8.315 -0.633 1.00 96.38 114 GLY A C 1
ATOM 871 O O . GLY A 1 114 ? -5.479 -8.172 0.064 1.00 96.38 114 GLY A O 1
ATOM 872 N N . GLY A 1 115 ? -4.535 -8.298 -1.966 1.00 97.00 115 GLY A N 1
ATOM 873 C CA . GLY A 1 115 ? -5.782 -8.147 -2.717 1.00 97.00 115 GLY A CA 1
ATOM 874 C C . GLY A 1 115 ? -6.757 -9.299 -2.469 1.00 97.00 115 GLY A C 1
ATOM 875 O O . GLY A 1 115 ? -7.916 -9.057 -2.133 1.00 97.00 115 GLY A O 1
ATOM 876 N N . VAL A 1 116 ? -6.281 -10.545 -2.547 1.00 97.69 116 VAL A N 1
ATOM 877 C CA . VAL A 1 116 ? -7.078 -11.749 -2.249 1.00 97.69 116 VAL A CA 1
ATOM 878 C C . VAL A 1 116 ? -7.574 -11.741 -0.802 1.00 97.69 116 VAL A C 1
ATOM 880 O O . VAL A 1 116 ? -8.745 -12.028 -0.551 1.00 97.69 116 VAL A O 1
ATOM 883 N N . PHE A 1 117 ? -6.722 -11.352 0.148 1.00 96.81 117 PHE A N 1
ATOM 884 C CA . PHE A 1 117 ? -7.100 -11.223 1.552 1.00 96.81 117 PHE A CA 1
ATOM 885 C C . PHE A 1 117 ? -8.241 -10.216 1.739 1.00 96.81 117 PHE A C 1
ATOM 887 O O . PHE A 1 117 ? -9.183 -10.494 2.478 1.00 96.81 117 PHE A O 1
ATOM 894 N N . TRP A 1 118 ? -8.219 -9.085 1.026 1.00 95.50 118 TRP A N 1
ATOM 895 C CA . TRP A 1 118 ? -9.320 -8.119 1.046 1.00 95.50 118 TRP A CA 1
ATOM 896 C C . TRP A 1 118 ? -10.614 -8.669 0.445 1.00 95.50 118 TRP A C 1
ATOM 898 O O . TRP A 1 118 ? -11.684 -8.422 1.006 1.00 95.50 118 TRP A O 1
ATOM 908 N N . VAL A 1 119 ? -10.543 -9.427 -0.655 1.00 96.12 119 VAL A N 1
ATOM 909 C CA . VAL A 1 119 ? -11.726 -10.103 -1.217 1.00 96.12 119 VAL A CA 1
ATOM 910 C C . VAL A 1 119 ? -12.331 -11.037 -0.176 1.00 96.12 119 VAL A C 1
ATOM 912 O O . VAL A 1 119 ? -13.524 -10.936 0.104 1.00 96.12 119 VAL A O 1
ATOM 915 N N . TYR A 1 120 ? -11.510 -11.890 0.438 1.00 96.94 120 TYR A N 1
ATOM 916 C CA . TYR A 1 120 ? -11.958 -12.847 1.445 1.00 96.94 120 TYR A CA 1
ATOM 917 C C . TYR A 1 120 ? -12.525 -12.151 2.691 1.00 96.94 120 TYR A C 1
ATOM 919 O O . TYR A 1 120 ? -13.656 -12.412 3.092 1.00 96.94 120 TYR A O 1
ATOM 927 N N . GLY A 1 121 ? -11.779 -11.204 3.265 1.00 94.62 121 GLY A N 1
ATOM 928 C CA . GLY A 1 121 ? -12.142 -10.518 4.505 1.00 94.62 121 GLY A CA 1
ATOM 929 C C . GLY A 1 121 ? -13.348 -9.583 4.387 1.00 94.62 121 GLY A C 1
ATOM 930 O O . GLY A 1 121 ? -13.952 -9.244 5.401 1.00 94.62 121 GLY A O 1
ATOM 931 N N . THR A 1 122 ? -13.723 -9.167 3.171 1.00 94.50 122 THR A N 1
ATOM 932 C CA . THR A 1 122 ? -14.851 -8.240 2.947 1.00 94.50 122 THR A CA 1
ATOM 933 C C . THR A 1 122 ? -15.932 -8.776 2.020 1.00 94.50 122 THR A C 1
ATOM 935 O O . THR A 1 122 ? -16.826 -8.023 1.627 1.00 94.50 122 THR A O 1
ATOM 938 N N . ALA A 1 123 ? -15.861 -10.058 1.651 1.00 94.06 123 ALA A N 1
ATOM 939 C CA . ALA A 1 123 ? -16.717 -10.666 0.633 1.00 94.06 123 ALA A CA 1
ATOM 940 C C . ALA A 1 123 ? -16.770 -9.828 -0.666 1.00 94.06 123 ALA A C 1
ATOM 942 O O . ALA A 1 123 ? -17.835 -9.613 -1.243 1.00 94.06 123 ALA A O 1
ATOM 943 N N . GLY A 1 124 ? -15.621 -9.278 -1.076 1.00 90.56 124 GLY A N 1
ATOM 944 C CA . GLY A 1 124 ? -15.468 -8.449 -2.277 1.00 90.56 124 GLY A CA 1
ATOM 945 C C . GLY A 1 124 ? -16.083 -7.045 -2.212 1.00 90.56 124 GLY A C 1
ATOM 946 O O . GLY A 1 124 ? -16.007 -6.311 -3.196 1.00 90.56 124 GLY A O 1
ATOM 947 N N . LYS A 1 125 ? -16.669 -6.632 -1.082 1.00 92.50 125 LYS A N 1
ATOM 948 C CA . LYS A 1 125 ? -17.399 -5.355 -0.973 1.00 92.50 125 LYS A CA 1
ATOM 949 C C . LYS A 1 125 ? -16.495 -4.134 -0.825 1.00 92.50 125 LYS A C 1
ATOM 951 O O . LYS A 1 125 ? -16.951 -3.015 -1.043 1.00 92.50 125 LYS A O 1
ATOM 956 N N . HIS A 1 126 ? -15.238 -4.321 -0.427 1.00 92.06 126 HIS A N 1
ATOM 957 C CA . HIS A 1 126 ? -14.324 -3.209 -0.197 1.00 92.06 126 HIS A CA 1
ATOM 958 C C . HIS A 1 126 ? -13.423 -2.953 -1.415 1.00 92.06 126 HIS A C 1
ATOM 960 O O . HIS A 1 1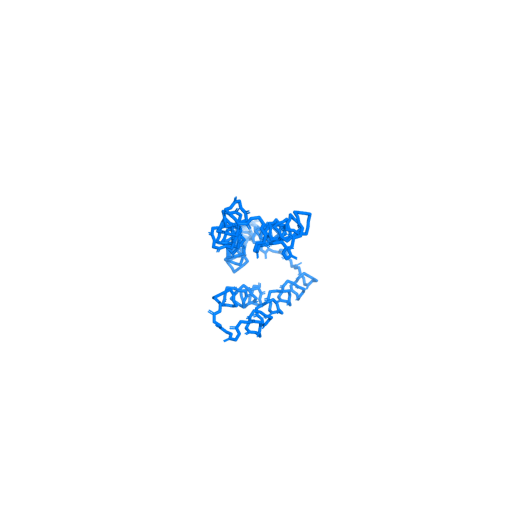26 ? -12.698 -3.855 -1.823 1.00 92.06 126 HIS A O 1
ATOM 966 N N . PRO A 1 127 ? -13.357 -1.727 -1.961 1.00 93.25 127 PRO A N 1
ATOM 967 C CA . PRO A 1 127 ? -12.675 -1.449 -3.231 1.00 93.25 127 PRO A CA 1
ATOM 968 C C . PRO A 1 127 ? -11.150 -1.647 -3.205 1.00 93.25 127 PRO A C 1
ATOM 970 O O . PRO A 1 127 ? -10.523 -1.693 -4.260 1.00 93.25 127 PRO A O 1
ATOM 973 N N . ALA A 1 128 ? -10.532 -1.791 -2.026 1.00 93.31 128 ALA A N 1
ATOM 974 C CA . ALA A 1 128 ? -9.084 -1.993 -1.901 1.00 93.31 128 ALA A CA 1
ATOM 975 C C . ALA A 1 128 ? -8.555 -3.196 -2.697 1.00 93.31 128 ALA A C 1
ATOM 977 O O . ALA A 1 128 ? -7.437 -3.123 -3.205 1.00 93.31 128 ALA A O 1
ATOM 978 N N . TRP A 1 129 ? -9.336 -4.275 -2.848 1.00 96.31 129 TRP A N 1
ATOM 979 C CA . TRP A 1 129 ? -8.879 -5.434 -3.621 1.00 96.31 129 TRP A CA 1
ATOM 980 C C . TRP A 1 129 ? -8.608 -5.077 -5.087 1.00 96.31 129 TRP A C 1
ATOM 982 O O . TRP A 1 129 ? -7.644 -5.580 -5.657 1.00 96.31 129 TRP A O 1
ATOM 992 N N . ILE A 1 130 ? -9.393 -4.167 -5.676 1.00 97.50 130 ILE A N 1
ATOM 993 C CA . ILE A 1 130 ? -9.234 -3.736 -7.073 1.00 97.50 130 ILE A CA 1
ATOM 994 C C . ILE A 1 130 ? -7.874 -3.063 -7.250 1.00 97.50 130 ILE A C 1
ATOM 996 O O . ILE A 1 130 ? -7.126 -3.398 -8.164 1.00 97.50 130 ILE A O 1
ATOM 1000 N N . ILE A 1 131 ? -7.535 -2.139 -6.347 1.00 97.00 131 ILE A N 1
ATOM 1001 C CA . ILE A 1 131 ? -6.281 -1.383 -6.418 1.00 97.00 131 ILE A CA 1
ATOM 1002 C C . ILE A 1 131 ? -5.087 -2.309 -6.167 1.00 97.00 131 ILE A C 1
ATOM 1004 O O . ILE A 1 131 ? -4.117 -2.268 -6.916 1.00 97.00 131 ILE A O 1
ATOM 1008 N N . LEU A 1 132 ? -5.162 -3.179 -5.155 1.00 97.69 132 LEU A N 1
ATOM 1009 C CA . LEU A 1 132 ? -4.084 -4.113 -4.818 1.00 97.69 132 LEU A CA 1
ATOM 1010 C C . LEU A 1 132 ? -3.805 -5.109 -5.954 1.00 97.69 132 LEU A C 1
ATOM 1012 O O . LEU A 1 132 ? -2.653 -5.273 -6.353 1.00 97.69 132 LEU A O 1
ATOM 1016 N N . LEU A 1 133 ? -4.845 -5.726 -6.523 1.00 98.12 133 LEU A N 1
ATOM 1017 C CA . LEU A 1 133 ? -4.687 -6.629 -7.667 1.00 98.12 133 LEU A CA 1
ATOM 1018 C C . LEU A 1 133 ? -4.259 -5.880 -8.935 1.00 98.12 133 LEU A C 1
ATOM 1020 O O . LEU A 1 133 ? -3.471 -6.410 -9.714 1.00 98.12 133 LEU A O 1
ATOM 1024 N N . GLY A 1 134 ? -4.717 -4.640 -9.122 1.00 98.19 134 GLY A N 1
ATOM 1025 C CA . GLY A 1 134 ? -4.265 -3.771 -10.207 1.00 98.19 134 GLY A CA 1
ATOM 1026 C C . GLY A 1 134 ? -2.767 -3.476 -10.129 1.00 98.19 134 GLY A C 1
ATOM 1027 O O . GLY A 1 134 ? -2.066 -3.616 -11.128 1.00 98.19 134 GLY A O 1
ATOM 1028 N N . ILE A 1 135 ? -2.248 -3.154 -8.939 1.00 98.19 135 ILE A N 1
ATOM 1029 C CA . ILE A 1 135 ? -0.805 -2.982 -8.717 1.00 98.19 135 ILE A CA 1
ATOM 1030 C C . ILE A 1 135 ? -0.064 -4.290 -9.014 1.00 98.19 135 ILE A C 1
ATOM 1032 O O . ILE A 1 135 ? 0.920 -4.272 -9.747 1.00 98.19 135 ILE A O 1
ATOM 1036 N N . ALA A 1 136 ? -0.549 -5.432 -8.515 1.00 98.19 136 ALA A N 1
ATOM 1037 C CA . ALA A 1 136 ? 0.069 -6.729 -8.794 1.00 98.19 136 ALA A CA 1
ATOM 1038 C C . ALA A 1 136 ? 0.130 -7.038 -10.302 1.00 98.19 136 ALA A C 1
ATOM 1040 O O . ALA A 1 136 ? 1.158 -7.501 -10.791 1.00 98.19 136 ALA A O 1
ATOM 1041 N N . ALA A 1 137 ? -0.935 -6.731 -11.049 1.00 98.25 137 ALA A N 1
ATOM 1042 C CA . ALA A 1 137 ? -0.981 -6.901 -12.498 1.00 98.25 137 ALA A CA 1
ATOM 1043 C C . ALA A 1 137 ? 0.007 -5.971 -13.222 1.00 98.25 137 ALA A C 1
ATOM 1045 O O . ALA A 1 137 ? 0.723 -6.423 -14.112 1.00 98.25 137 ALA A O 1
ATOM 1046 N N . LEU A 1 138 ? 0.102 -4.699 -12.817 1.00 97.44 138 LEU A N 1
ATOM 1047 C CA . LEU A 1 138 ? 1.092 -3.763 -13.364 1.00 97.44 138 LEU A CA 1
ATOM 1048 C C . LEU A 1 138 ? 2.521 -4.273 -13.149 1.00 97.44 138 LEU A C 1
ATOM 1050 O O . LEU A 1 138 ? 3.319 -4.271 -14.080 1.00 97.44 138 LEU A O 1
ATOM 1054 N N . LEU A 1 139 ? 2.823 -4.761 -11.945 1.00 95.75 139 LEU A N 1
ATOM 1055 C CA . LEU A 1 139 ? 4.134 -5.315 -11.603 1.00 95.75 139 LEU A CA 1
ATOM 1056 C C . LEU A 1 139 ? 4.443 -6.622 -12.340 1.00 95.75 139 LEU A C 1
ATOM 1058 O O . LEU A 1 139 ? 5.600 -6.893 -12.644 1.00 95.75 139 LEU A O 1
ATOM 1062 N N . TRP A 1 140 ? 3.431 -7.438 -12.632 1.00 96.12 140 TRP A N 1
ATOM 1063 C CA . TRP A 1 140 ? 3.607 -8.664 -13.409 1.00 96.12 140 TRP A CA 1
ATOM 1064 C C . TRP A 1 140 ? 4.015 -8.368 -14.858 1.00 96.12 140 TRP A C 1
ATOM 1066 O O . TRP A 1 140 ? 4.868 -9.066 -15.409 1.00 96.12 140 TRP A O 1
ATOM 1076 N N . GLN A 1 141 ? 3.458 -7.303 -15.440 1.00 93.69 141 GLN A N 1
ATOM 1077 C CA . GLN A 1 141 ? 3.707 -6.896 -16.827 1.00 93.69 141 GLN A CA 1
ATOM 1078 C C . GLN A 1 141 ? 4.945 -6.006 -17.007 1.00 93.69 141 GLN A C 1
ATOM 1080 O O . GLN A 1 141 ? 5.446 -5.910 -18.126 1.00 93.69 141 GLN A O 1
ATOM 1085 N N . ALA A 1 142 ? 5.403 -5.351 -15.937 1.00 88.69 142 ALA A N 1
ATOM 1086 C CA . ALA A 1 142 ? 6.606 -4.517 -15.912 1.00 88.69 142 ALA A CA 1
ATOM 1087 C C . ALA A 1 142 ? 7.902 -5.324 -16.045 1.00 88.69 142 ALA A C 1
ATOM 1089 O O . ALA A 1 142 ? 8.854 -4.746 -16.614 1.00 88.69 142 ALA A O 1
#